Protein AF-A0A8X6FBR7-F1 (afdb_monomer_lite)

Sequence (95 aa):
MYLPRLLREHHIGSFIDDTPLEDQLDLQTLAMVEVANNVCETHLEKKHRFGIHHRFHSFKAGDLVLYDRPKQGDHKLSPIFKGPFVIVRPVGAVC

pLDDT: mean 72.24, std 14.8, range [36.72, 91.81]

Structure (mmCIF, N/CA/C/O backbone):
data_AF-A0A8X6FBR7-F1
#
_entry.id   AF-A0A8X6FBR7-F1
#
loop_
_atom_site.group_PDB
_atom_site.id
_atom_site.type_symbol
_atom_site.label_atom_id
_atom_site.label_alt_id
_atom_site.label_comp_id
_atom_site.label_asym_id
_atom_site.label_entity_id
_atom_site.label_seq_id
_atom_site.pdbx_PDB_ins_code
_atom_site.Cartn_x
_atom_site.Cartn_y
_atom_site.Cartn_z
_atom_site.occupancy
_atom_site.B_iso_or_equiv
_atom_site.auth_seq_id
_atom_site.auth_comp_id
_atom_site.auth_asym_id
_atom_site.auth_atom_id
_atom_site.pdbx_PDB_model_num
ATOM 1 N N . MET A 1 1 ? -11.101 -3.078 -66.314 1.00 41.06 1 MET A N 1
ATOM 2 C CA . MET A 1 1 ? -9.867 -3.389 -65.562 1.00 41.06 1 MET A CA 1
ATOM 3 C C . MET A 1 1 ? -8.831 -2.332 -65.900 1.00 41.06 1 MET A C 1
ATOM 5 O O . MET A 1 1 ? -8.445 -2.240 -67.054 1.00 41.06 1 MET A O 1
ATOM 9 N N . TYR A 1 2 ? -8.447 -1.509 -64.927 1.00 36.72 2 TYR A N 1
ATOM 10 C CA . TYR A 1 2 ? -7.392 -0.502 -65.053 1.00 36.72 2 TYR A CA 1
ATOM 11 C C . TYR A 1 2 ? -6.531 -0.607 -63.790 1.00 36.72 2 TYR A C 1
ATOM 13 O O . TYR A 1 2 ? -7.049 -0.465 -62.685 1.00 36.72 2 TYR A O 1
ATOM 21 N N . LEU A 1 3 ? -5.249 -0.933 -63.950 1.00 49.03 3 LEU A N 1
ATOM 22 C CA . LEU A 1 3 ? -4.257 -0.947 -62.871 1.00 49.03 3 LEU A CA 1
ATOM 23 C C . LEU A 1 3 ? -3.667 0.465 -62.732 1.00 49.03 3 LEU A C 1
ATOM 25 O O . LEU A 1 3 ? -3.220 1.012 -63.744 1.00 49.03 3 LEU A O 1
ATOM 29 N N . PRO A 1 4 ? -3.605 1.064 -61.531 1.00 50.25 4 PRO A N 1
ATOM 30 C CA . PRO A 1 4 ? -2.870 2.302 -61.356 1.00 50.25 4 PRO A CA 1
ATOM 31 C C . PRO A 1 4 ? -1.372 1.988 -61.272 1.00 50.25 4 PRO A C 1
ATOM 33 O O . PRO A 1 4 ? -0.907 1.291 -60.372 1.00 50.25 4 PRO A O 1
ATOM 36 N N . ARG A 1 5 ? -0.605 2.523 -62.226 1.00 52.03 5 ARG A N 1
ATOM 37 C CA . ARG A 1 5 ? 0.855 2.614 -62.140 1.00 52.03 5 ARG A CA 1
ATOM 38 C C . ARG A 1 5 ? 1.202 3.676 -61.097 1.00 52.03 5 ARG A C 1
ATOM 40 O O . ARG A 1 5 ? 1.160 4.863 -61.399 1.00 52.03 5 ARG A O 1
ATOM 47 N N . LEU A 1 6 ? 1.546 3.260 -59.883 1.00 48.12 6 LEU A N 1
ATOM 48 C CA . LEU A 1 6 ? 2.250 4.128 -58.940 1.00 48.12 6 LEU A CA 1
ATOM 49 C C . LEU A 1 6 ? 3.750 3.970 -59.176 1.00 48.12 6 LEU A C 1
ATOM 51 O O . LEU A 1 6 ? 4.429 3.199 -58.507 1.00 48.12 6 LEU A O 1
ATOM 55 N N . LEU A 1 7 ? 4.249 4.711 -60.161 1.00 45.12 7 LEU A N 1
ATOM 56 C CA . LEU A 1 7 ? 5.671 4.980 -60.305 1.00 45.12 7 LEU A CA 1
ATOM 57 C C . LEU A 1 7 ? 6.012 6.067 -59.274 1.00 45.12 7 LEU A C 1
ATOM 59 O O . LEU A 1 7 ? 5.889 7.256 -59.552 1.00 45.12 7 LEU A O 1
ATOM 63 N N . ARG A 1 8 ? 6.329 5.670 -58.037 1.00 47.91 8 ARG A N 1
ATOM 64 C CA . ARG A 1 8 ? 7.048 6.556 -57.115 1.00 47.91 8 ARG A CA 1
ATOM 65 C C . ARG A 1 8 ? 8.526 6.257 -57.275 1.00 47.91 8 ARG A C 1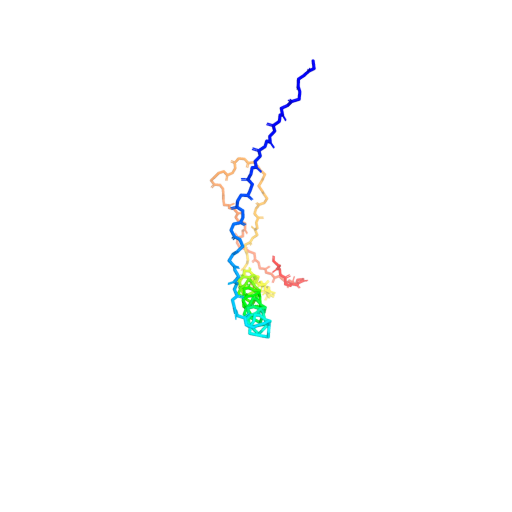
ATOM 67 O O . ARG A 1 8 ? 9.033 5.289 -56.718 1.00 47.91 8 ARG A O 1
ATOM 74 N N . GLU A 1 9 ? 9.190 7.092 -58.060 1.00 47.78 9 GLU A N 1
ATOM 75 C CA . GLU A 1 9 ? 10.634 7.259 -57.990 1.00 47.78 9 GLU A CA 1
ATOM 76 C C . GLU A 1 9 ? 10.980 7.713 -56.571 1.00 47.78 9 GLU A C 1
ATOM 78 O O . GLU A 1 9 ? 10.824 8.874 -56.196 1.00 47.78 9 GLU A O 1
ATOM 83 N N . HIS A 1 10 ? 11.409 6.769 -55.743 1.00 48.53 10 HIS A N 1
ATOM 84 C CA . HIS A 1 10 ? 12.140 7.096 -54.537 1.00 48.53 10 HIS A CA 1
ATOM 85 C C . HIS A 1 10 ? 13.556 7.484 -54.967 1.00 48.53 10 HIS A C 1
ATOM 87 O O . HIS A 1 10 ? 14.443 6.639 -55.039 1.00 48.53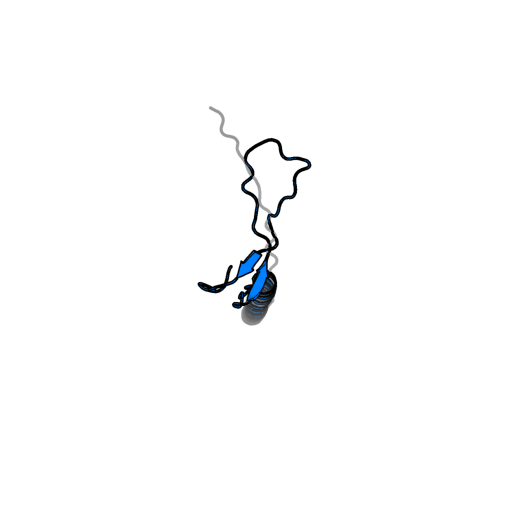 10 HIS A O 1
ATOM 93 N N . HIS A 1 11 ? 13.774 8.771 -55.247 1.00 48.88 11 HIS A N 1
ATOM 94 C CA . HIS A 1 11 ? 15.110 9.359 -55.169 1.00 48.88 11 HIS A CA 1
ATOM 95 C C . HIS A 1 11 ? 15.539 9.362 -53.695 1.00 48.88 11 HIS A C 1
ATOM 97 O O . HIS A 1 11 ? 15.480 10.372 -52.997 1.00 48.88 11 HIS A O 1
ATOM 103 N N . ILE A 1 12 ? 15.924 8.188 -53.199 1.00 51.59 12 ILE A N 1
ATOM 104 C CA . ILE A 1 12 ? 16.688 8.050 -51.967 1.00 51.59 12 ILE A CA 1
ATOM 105 C C . ILE A 1 12 ? 18.106 8.444 -52.359 1.00 51.59 12 ILE A C 1
ATOM 107 O O . ILE A 1 12 ? 18.868 7.642 -52.894 1.00 51.59 12 ILE A O 1
ATOM 111 N N . GLY A 1 13 ? 18.427 9.723 -52.174 1.00 43.91 13 GLY A N 1
ATOM 112 C CA . GLY A 1 13 ? 19.814 10.152 -52.118 1.00 43.91 13 GLY A CA 1
ATOM 113 C C . GLY A 1 13 ? 20.482 9.371 -50.994 1.00 43.91 13 GLY A C 1
ATOM 114 O O . GLY A 1 13 ? 20.253 9.651 -49.823 1.00 43.91 13 GLY A O 1
ATOM 115 N N . SER A 1 14 ? 21.244 8.344 -51.357 1.00 54.78 14 SER A N 1
ATOM 116 C CA . SER A 1 14 ? 22.174 7.675 -50.458 1.00 54.78 14 SER A CA 1
ATOM 117 C C . SER A 1 14 ? 23.271 8.682 -50.139 1.00 54.78 14 SER A C 1
ATOM 119 O O . SER A 1 14 ? 24.183 8.868 -50.944 1.00 54.78 14 SER A O 1
ATOM 121 N N . PHE A 1 15 ? 23.169 9.369 -49.003 1.00 57.56 15 PHE A N 1
ATOM 122 C CA . PHE A 1 15 ? 24.333 10.038 -48.438 1.00 57.56 15 PHE A CA 1
ATOM 123 C C . PHE A 1 15 ? 25.300 8.924 -48.039 1.00 57.56 15 PHE A C 1
ATOM 125 O O . PHE A 1 15 ? 24.954 8.079 -47.214 1.00 57.56 15 PHE A O 1
ATOM 132 N N . ILE A 1 16 ? 26.451 8.852 -48.707 1.00 57.97 16 ILE A N 1
ATOM 133 C CA . ILE A 1 16 ? 27.549 8.024 -48.219 1.00 57.97 16 ILE A CA 1
ATOM 134 C C . ILE A 1 16 ? 28.021 8.741 -46.962 1.00 57.97 16 ILE A C 1
ATOM 136 O O . ILE A 1 16 ? 28.581 9.831 -47.031 1.00 57.97 16 ILE A O 1
ATOM 140 N N . ASP A 1 17 ? 27.659 8.178 -45.819 1.00 62.88 17 ASP A N 1
ATOM 141 C CA . ASP A 1 17 ? 28.243 8.559 -44.551 1.00 62.88 17 ASP A CA 1
ATOM 142 C C . ASP A 1 17 ? 29.654 7.957 -44.537 1.00 62.88 17 ASP A C 1
ATOM 144 O O . ASP A 1 17 ? 29.806 6.739 -44.479 1.00 62.88 17 ASP A O 1
ATOM 148 N N . ASP A 1 18 ? 30.680 8.801 -44.681 1.00 64.44 18 ASP A N 1
ATOM 149 C CA . ASP A 1 18 ? 32.101 8.403 -44.639 1.00 64.44 18 ASP A CA 1
ATOM 150 C C . ASP A 1 18 ? 32.562 8.056 -43.205 1.00 64.44 18 ASP A C 1
ATOM 152 O O . ASP A 1 18 ? 33.755 7.883 -42.939 1.00 64.44 18 ASP A O 1
ATOM 156 N N . THR A 1 19 ? 31.621 7.968 -42.262 1.00 68.00 19 THR A N 1
ATOM 157 C CA . THR A 1 19 ? 31.870 7.559 -40.884 1.00 68.00 19 THR A CA 1
ATOM 158 C C . THR A 1 19 ? 32.266 6.078 -40.865 1.00 68.00 19 THR A C 1
ATOM 160 O O . THR A 1 19 ? 31.537 5.236 -41.399 1.00 68.00 19 THR A O 1
ATOM 163 N N . PRO A 1 20 ? 33.431 5.715 -40.298 1.00 78.62 20 PRO A N 1
ATOM 164 C CA . PRO A 1 20 ? 33.866 4.328 -40.277 1.00 78.62 20 PRO A CA 1
ATOM 165 C C . PRO A 1 20 ? 32.866 3.487 -39.476 1.00 78.62 20 PRO A C 1
ATOM 167 O O . PRO A 1 20 ? 32.347 3.918 -38.448 1.00 78.62 20 PRO A O 1
ATOM 170 N N . LEU A 1 21 ? 32.607 2.267 -39.951 1.00 76.12 21 LEU A N 1
ATOM 171 C CA . LEU A 1 21 ? 31.613 1.347 -39.383 1.00 76.12 21 LEU A CA 1
ATOM 172 C C . LEU A 1 21 ? 31.758 1.166 -37.860 1.00 76.12 21 LEU A C 1
ATOM 174 O O . LEU A 1 21 ? 30.760 1.038 -37.157 1.00 76.12 21 LEU A O 1
ATOM 178 N N . GLU A 1 22 ? 32.992 1.194 -37.358 1.00 78.81 22 GLU A N 1
ATOM 179 C CA . GLU A 1 22 ? 33.310 1.094 -35.930 1.00 78.81 22 GLU A CA 1
ATOM 180 C C . GLU A 1 22 ? 32.754 2.273 -35.116 1.00 78.81 22 GLU A C 1
ATOM 182 O O . GLU A 1 22 ? 32.163 2.059 -34.060 1.00 78.81 22 GLU A O 1
ATOM 187 N N . ASP A 1 23 ? 32.848 3.501 -35.632 1.00 81.31 23 ASP A N 1
ATOM 188 C CA . ASP A 1 23 ? 32.322 4.697 -34.960 1.00 81.31 23 ASP A CA 1
ATOM 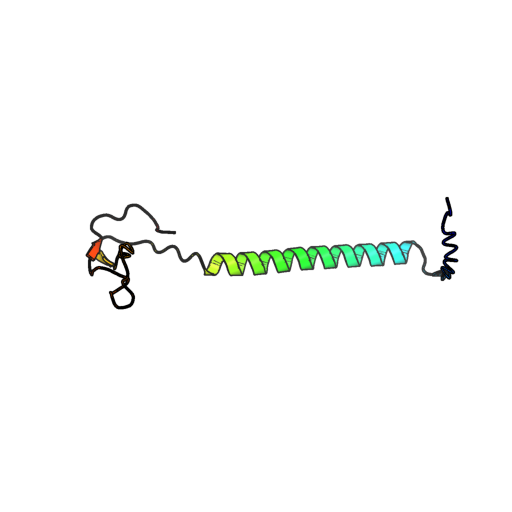189 C C . ASP A 1 23 ? 30.785 4.684 -34.952 1.00 81.31 23 ASP A C 1
ATOM 191 O O . ASP A 1 23 ? 30.148 5.119 -33.993 1.00 81.31 23 ASP A O 1
ATOM 195 N N . GLN A 1 24 ? 30.166 4.123 -35.997 1.00 79.75 24 GLN A N 1
ATOM 196 C CA . GLN A 1 24 ? 28.716 3.945 -36.061 1.00 79.75 24 GLN A CA 1
ATOM 197 C C . GLN A 1 24 ? 28.222 2.887 -35.061 1.00 79.75 24 GLN A C 1
ATOM 199 O O . GLN A 1 24 ? 27.184 3.074 -34.419 1.00 79.75 24 GLN A O 1
ATOM 204 N N . LEU A 1 25 ? 28.968 1.789 -34.906 1.00 84.31 25 LEU A N 1
ATOM 205 C CA . LEU A 1 25 ? 28.689 0.745 -33.918 1.00 84.31 25 LEU A CA 1
ATOM 206 C C . LEU A 1 25 ? 28.896 1.249 -32.485 1.00 84.31 25 LEU A C 1
ATOM 208 O O . LEU A 1 25 ? 28.097 0.916 -31.605 1.00 84.31 25 LEU A O 1
ATOM 212 N N . ASP A 1 26 ? 29.913 2.076 -32.246 1.00 87.88 26 ASP A N 1
ATOM 213 C CA . ASP A 1 26 ? 30.155 2.696 -30.941 1.00 87.88 26 ASP A CA 1
ATOM 214 C C . ASP A 1 26 ? 29.021 3.661 -30.572 1.00 87.88 26 ASP A C 1
ATOM 216 O O . ASP A 1 26 ? 28.421 3.548 -29.500 1.00 87.88 26 ASP A O 1
ATOM 220 N N . LEU A 1 27 ? 28.604 4.517 -31.511 1.00 85.44 27 LEU A N 1
ATOM 221 C CA . LEU A 1 27 ? 27.467 5.419 -31.322 1.00 85.44 27 LEU A CA 1
ATOM 222 C C . LEU A 1 27 ? 26.167 4.651 -31.034 1.00 85.44 27 LEU A C 1
ATOM 224 O O . LEU A 1 27 ? 25.377 5.043 -30.171 1.00 85.44 27 LEU A O 1
ATOM 228 N N . GLN A 1 28 ? 25.949 3.528 -31.723 1.00 83.94 28 GLN A N 1
ATOM 229 C CA . GLN A 1 28 ? 24.792 2.668 -31.492 1.00 83.94 28 GLN A CA 1
ATOM 230 C C . GLN A 1 28 ? 24.855 1.988 -30.118 1.00 83.94 28 GLN A C 1
ATOM 232 O O . GLN A 1 28 ? 23.836 1.890 -29.431 1.00 83.94 28 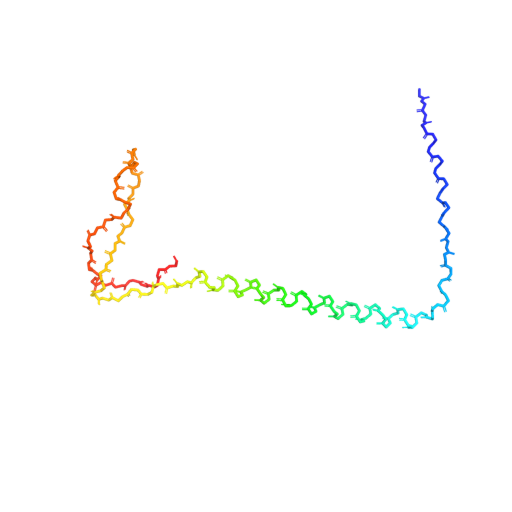GLN A O 1
ATOM 237 N N . THR A 1 29 ? 26.044 1.569 -29.688 1.00 90.38 29 THR A N 1
ATOM 238 C CA . THR A 1 29 ? 26.274 0.969 -28.368 1.00 90.38 29 THR A CA 1
ATOM 239 C C . THR A 1 29 ? 25.997 1.979 -27.257 1.00 90.38 29 THR A C 1
ATOM 241 O O . THR A 1 29 ? 25.268 1.669 -26.312 1.00 90.38 29 THR A O 1
ATOM 244 N N . LEU A 1 30 ? 26.484 3.213 -27.399 1.00 89.81 30 LEU A N 1
ATOM 245 C CA . LEU A 1 30 ? 26.213 4.312 -26.470 1.00 89.81 30 LEU A CA 1
ATOM 246 C C . LEU A 1 30 ? 24.716 4.633 -26.394 1.00 89.81 30 LEU A C 1
ATOM 248 O O . LEU A 1 30 ? 24.158 4.715 -25.297 1.00 89.81 30 LEU A O 1
ATOM 252 N N . ALA A 1 31 ? 24.040 4.720 -27.542 1.00 86.69 31 ALA A N 1
ATOM 253 C CA . ALA A 1 31 ? 22.599 4.954 -27.598 1.00 86.69 31 ALA A CA 1
ATOM 254 C C . ALA A 1 31 ? 21.799 3.822 -26.927 1.00 86.69 31 ALA A C 1
ATOM 256 O O . ALA A 1 31 ? 20.826 4.082 -26.219 1.00 86.69 31 ALA A O 1
ATOM 257 N N . MET A 1 32 ? 22.208 2.560 -27.092 1.00 88.38 32 MET A N 1
ATOM 258 C CA . MET A 1 32 ? 21.561 1.423 -26.427 1.00 88.38 32 MET A CA 1
ATOM 259 C C . MET A 1 32 ? 21.720 1.467 -24.904 1.00 88.38 32 MET A C 1
ATOM 261 O O . MET A 1 32 ? 20.763 1.166 -24.187 1.00 88.38 32 MET A O 1
ATOM 265 N N . VAL A 1 33 ? 22.892 1.867 -24.403 1.00 90.75 33 VAL A N 1
ATOM 266 C CA . VAL A 1 33 ? 23.140 2.045 -22.964 1.00 90.75 33 VAL A CA 1
ATOM 267 C C . VAL A 1 33 ? 22.275 3.172 -22.400 1.00 90.75 33 VAL A C 1
ATOM 269 O O . VAL A 1 33 ? 21.646 3.005 -21.355 1.00 90.75 33 VAL A O 1
ATOM 272 N N . GLU A 1 34 ? 22.179 4.298 -23.105 1.00 88.00 34 GLU A N 1
ATOM 273 C CA . GLU A 1 34 ? 21.339 5.424 -22.695 1.00 88.00 34 GLU A CA 1
ATOM 274 C C . GLU A 1 34 ? 19.851 5.047 -22.664 1.00 88.00 34 GLU A C 1
ATOM 276 O O . GLU A 1 34 ? 19.154 5.320 -21.684 1.00 88.00 34 GLU A O 1
ATOM 281 N N . VAL A 1 35 ? 19.361 4.344 -23.688 1.00 88.31 35 VAL A N 1
ATOM 282 C CA . VAL A 1 35 ? 17.982 3.839 -23.726 1.00 88.31 35 VAL A CA 1
ATOM 283 C C . VAL A 1 35 ? 17.720 2.870 -22.573 1.00 88.31 35 VAL A C 1
ATOM 285 O O . VAL A 1 35 ? 16.685 2.981 -21.915 1.00 88.31 35 VAL A O 1
ATOM 288 N N . ALA A 1 36 ? 18.646 1.952 -22.283 1.00 84.69 36 ALA A N 1
ATOM 289 C CA . ALA A 1 36 ? 18.509 1.021 -21.166 1.00 84.69 36 ALA A CA 1
ATOM 290 C C . ALA A 1 36 ? 18.426 1.755 -19.817 1.00 84.69 36 ALA A C 1
ATOM 292 O O . ALA A 1 36 ? 17.552 1.449 -19.003 1.00 84.69 36 ALA A O 1
ATOM 293 N N . ASN A 1 37 ? 19.268 2.769 -19.608 1.00 85.25 37 ASN A N 1
ATOM 294 C CA . ASN A 1 37 ? 19.240 3.596 -18.403 1.00 85.25 37 ASN A CA 1
ATOM 295 C C . ASN A 1 37 ? 17.920 4.369 -18.282 1.00 85.25 37 ASN A C 1
ATOM 297 O O . ASN A 1 37 ? 17.280 4.326 -17.235 1.00 85.25 37 ASN A O 1
ATOM 301 N N . ASN A 1 38 ? 17.442 4.980 -19.366 1.00 81.00 38 ASN A N 1
ATOM 302 C CA . ASN A 1 38 ? 16.162 5.691 -19.386 1.00 81.00 38 ASN A CA 1
ATOM 303 C C . ASN A 1 38 ? 14.969 4.762 -19.089 1.00 81.00 38 ASN A C 1
ATOM 305 O O . ASN A 1 38 ? 14.035 5.137 -18.374 1.00 81.00 38 ASN A O 1
ATOM 309 N N . VAL A 1 39 ? 14.988 3.523 -19.588 1.00 80.75 39 VAL A N 1
ATOM 310 C CA . VAL A 1 39 ? 13.969 2.507 -19.271 1.00 80.75 39 VAL A CA 1
ATOM 311 C C . VAL A 1 39 ? 14.026 2.105 -17.792 1.00 80.75 39 VAL A C 1
ATOM 313 O O . VAL A 1 39 ? 12.978 1.979 -17.153 1.00 80.75 39 VAL A O 1
ATOM 316 N N . CYS A 1 40 ? 15.221 1.946 -17.221 1.00 76.94 40 CYS A N 1
ATOM 317 C CA . CYS A 1 40 ? 15.401 1.652 -15.799 1.00 76.94 40 CYS A CA 1
ATOM 318 C C . CYS A 1 40 ? 14.895 2.793 -14.904 1.00 76.94 40 CYS A C 1
ATOM 320 O O . CYS A 1 40 ? 14.084 2.548 -14.009 1.00 76.94 40 CYS A O 1
ATOM 322 N N . GLU A 1 41 ? 15.293 4.034 -15.179 1.00 73.88 41 GLU A N 1
ATOM 323 C CA . GLU A 1 41 ? 14.879 5.211 -14.407 1.00 73.88 41 GLU A CA 1
ATOM 324 C C . GLU A 1 41 ? 13.361 5.430 -14.477 1.00 73.88 41 GLU A C 1
ATOM 326 O O . GLU A 1 41 ? 12.694 5.579 -13.451 1.00 73.88 41 GLU A O 1
ATOM 331 N N . THR A 1 42 ? 12.764 5.327 -15.670 1.00 70.88 42 THR A N 1
ATOM 332 C CA . THR A 1 42 ? 11.301 5.432 -15.823 1.00 70.88 42 THR A CA 1
ATOM 333 C C . THR A 1 42 ? 10.548 4.297 -15.127 1.00 70.88 42 THR A C 1
ATOM 335 O O . THR A 1 42 ? 9.429 4.497 -14.644 1.00 70.88 42 THR A O 1
ATOM 338 N N . HIS A 1 43 ? 11.127 3.097 -15.041 1.00 70.38 43 HIS A N 1
ATOM 339 C CA . HIS A 1 43 ? 10.551 1.995 -14.274 1.00 70.38 43 HIS A CA 1
ATOM 340 C C . HIS A 1 43 ? 10.608 2.256 -12.762 1.00 70.38 43 HIS A C 1
ATOM 342 O O . HIS A 1 43 ? 9.618 2.009 -12.064 1.00 70.38 43 HIS A O 1
ATOM 348 N N . LEU A 1 44 ? 11.728 2.777 -12.254 1.00 67.25 44 LEU A N 1
ATOM 349 C CA . LEU A 1 44 ? 11.895 3.138 -10.845 1.00 67.25 44 LEU A CA 1
ATOM 350 C C . LEU A 1 44 ? 10.953 4.275 -10.436 1.00 67.25 44 LEU A C 1
ATOM 352 O O . LEU A 1 44 ? 10.268 4.159 -9.418 1.00 67.25 44 LEU A O 1
ATOM 356 N N . GLU A 1 45 ? 10.822 5.317 -11.258 1.00 63.12 45 GLU A N 1
ATOM 357 C CA . GLU A 1 45 ? 9.893 6.425 -11.011 1.00 63.12 45 GLU A CA 1
ATOM 358 C C . GLU A 1 45 ? 8.435 5.939 -10.972 1.00 63.12 45 GLU A C 1
ATOM 360 O O . GLU A 1 45 ? 7.665 6.297 -10.075 1.00 63.12 45 GLU A O 1
ATOM 365 N N . LYS A 1 46 ? 8.047 5.059 -11.905 1.00 62.97 46 LYS A N 1
ATOM 366 C CA . LYS A 1 46 ? 6.712 4.446 -11.914 1.00 62.97 46 LYS A CA 1
ATOM 367 C C . LYS A 1 46 ? 6.477 3.605 -10.664 1.00 62.97 46 LYS A C 1
ATOM 369 O O . LYS A 1 46 ? 5.445 3.776 -10.021 1.00 62.97 46 LYS A O 1
ATOM 374 N N . LYS A 1 47 ? 7.420 2.739 -10.273 1.00 61.50 47 LYS A N 1
ATOM 375 C CA . LYS A 1 47 ? 7.321 1.952 -9.029 1.00 61.50 47 LYS A CA 1
ATOM 376 C C . LYS A 1 47 ? 7.177 2.836 -7.796 1.00 61.50 47 LYS A C 1
ATOM 378 O O . LYS A 1 47 ? 6.346 2.537 -6.943 1.00 61.50 47 LYS A O 1
ATOM 383 N N . HIS A 1 48 ? 7.928 3.932 -7.727 1.00 61.62 48 HIS A N 1
ATOM 384 C CA .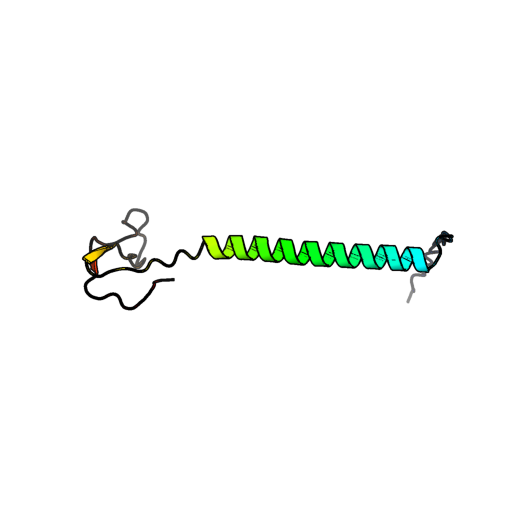 HIS A 1 48 ? 7.798 4.911 -6.656 1.00 61.62 48 HIS A CA 1
ATOM 385 C C . HIS A 1 48 ? 6.384 5.509 -6.625 1.00 61.62 48 HIS A C 1
ATOM 387 O O . HIS A 1 48 ? 5.740 5.481 -5.581 1.00 61.62 48 HIS A O 1
ATOM 393 N N . ARG A 1 49 ? 5.828 5.928 -7.772 1.00 58.91 49 ARG A N 1
ATOM 394 C CA . ARG A 1 49 ? 4.434 6.408 -7.854 1.00 58.91 49 ARG A CA 1
ATOM 395 C C . ARG A 1 49 ? 3.411 5.359 -7.399 1.00 58.91 49 ARG A C 1
ATOM 397 O O . ARG A 1 49 ? 2.466 5.712 -6.702 1.00 58.91 49 ARG A O 1
ATOM 404 N N . PHE A 1 50 ? 3.604 4.079 -7.722 1.00 58.25 50 PHE A N 1
ATOM 405 C CA . PHE A 1 50 ? 2.704 3.007 -7.269 1.00 58.25 50 PHE A CA 1
ATOM 406 C C . PHE A 1 50 ? 2.845 2.679 -5.772 1.00 58.25 50 PHE A C 1
ATOM 408 O O . PHE A 1 50 ? 1.854 2.342 -5.127 1.00 58.25 50 PHE A O 1
ATOM 415 N N . GLY A 1 51 ? 4.040 2.819 -5.192 1.00 56.88 51 GLY A N 1
ATOM 416 C CA . GLY A 1 51 ? 4.283 2.561 -3.769 1.00 56.88 51 GLY A CA 1
ATOM 417 C C . GLY A 1 51 ? 3.654 3.591 -2.825 1.00 56.88 51 GLY A C 1
ATOM 418 O O . GLY A 1 51 ? 3.314 3.255 -1.695 1.00 56.88 51 GLY A O 1
ATOM 419 N N . ILE A 1 52 ? 3.451 4.834 -3.276 1.00 55.75 52 ILE A N 1
ATOM 420 C CA . ILE A 1 52 ? 2.932 5.922 -2.423 1.00 55.75 52 ILE A CA 1
ATOM 421 C C . ILE A 1 52 ? 1.417 5.792 -2.184 1.00 55.75 52 ILE A C 1
ATOM 423 O O . ILE A 1 52 ? 0.919 6.227 -1.143 1.00 55.75 52 ILE A O 1
ATOM 427 N N . HIS A 1 53 ? 0.681 5.178 -3.117 1.00 56.12 53 HIS A N 1
ATOM 428 C CA . HIS A 1 53 ? -0.777 5.033 -3.031 1.00 56.12 53 HIS A CA 1
ATOM 429 C C . HIS A 1 53 ? -1.239 3.790 -2.258 1.00 56.12 53 HIS A C 1
ATOM 431 O O . HIS A 1 53 ? -2.391 3.739 -1.841 1.00 56.12 53 HIS A O 1
ATOM 437 N N . HIS A 1 54 ? -0.346 2.836 -1.989 1.00 54.78 54 HIS A N 1
ATOM 438 C CA . HIS A 1 54 ? -0.612 1.693 -1.113 1.00 54.78 54 HIS A CA 1
ATOM 439 C C . HIS A 1 54 ? -0.166 1.985 0.322 1.00 54.78 54 HIS A C 1
ATOM 441 O O . HIS A 1 54 ? 0.697 1.309 0.885 1.00 54.78 54 HIS A O 1
ATOM 447 N N . ARG A 1 55 ? -0.757 3.005 0.954 1.00 58.72 55 ARG A N 1
ATOM 448 C CA . ARG A 1 55 ? -0.686 3.080 2.416 1.00 58.72 55 ARG A CA 1
ATOM 449 C C . ARG A 1 55 ? -1.610 2.012 2.982 1.00 58.72 55 ARG A C 1
ATOM 451 O O . ARG A 1 55 ? -2.789 2.258 3.192 1.00 58.72 55 ARG A O 1
ATOM 458 N N . PHE A 1 56 ? -1.050 0.831 3.230 1.00 62.69 56 PHE A N 1
ATOM 459 C CA . PHE A 1 56 ? -1.721 -0.206 4.001 1.00 62.69 56 PHE A CA 1
ATOM 460 C C . PHE A 1 56 ? -2.048 0.355 5.381 1.00 62.69 56 PHE A C 1
ATOM 462 O O . PHE A 1 56 ? -1.159 0.589 6.205 1.00 62.69 56 PHE A O 1
ATOM 469 N N . HIS A 1 57 ? -3.327 0.593 5.632 1.00 65.88 57 HIS A N 1
ATOM 470 C CA . HIS A 1 57 ? -3.788 0.940 6.960 1.00 65.88 57 HIS A CA 1
ATOM 471 C C . HIS A 1 57 ? -3.923 -0.366 7.748 1.00 65.88 57 HIS A C 1
ATOM 473 O O . HIS A 1 57 ? -4.797 -1.195 7.489 1.00 65.88 57 HIS A O 1
ATOM 479 N N . SER A 1 58 ? -3.002 -0.587 8.688 1.00 74.94 58 SER A N 1
ATOM 480 C CA . SER A 1 58 ? -3.121 -1.658 9.672 1.00 74.94 58 SER A CA 1
ATOM 481 C C . SER A 1 58 ? -3.884 -1.129 10.879 1.00 74.94 58 SER A C 1
ATOM 483 O O . SER A 1 58 ? -3.411 -0.265 11.616 1.00 74.94 58 SER A O 1
ATOM 485 N N . PHE A 1 59 ? -5.096 -1.637 11.061 1.00 82.38 59 PHE A N 1
ATOM 486 C CA . PHE A 1 59 ? -5.903 -1.293 12.218 1.00 82.38 59 PHE A CA 1
ATOM 487 C C . PHE A 1 59 ? -5.468 -2.076 13.457 1.00 82.38 59 PHE A C 1
ATOM 489 O O . PHE A 1 59 ? -5.103 -3.253 13.374 1.00 82.38 59 PHE A O 1
ATOM 496 N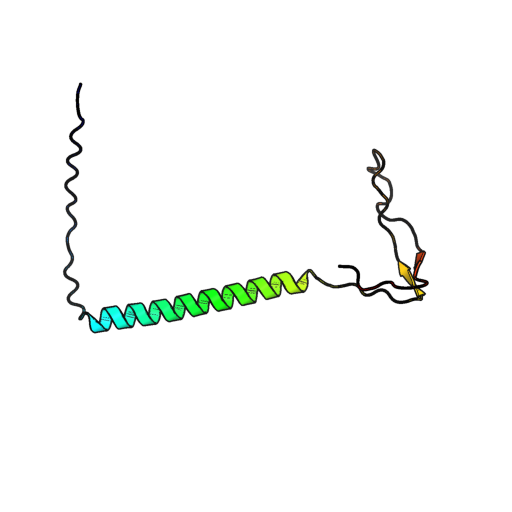 N . LYS A 1 60 ? -5.561 -1.443 14.623 1.00 85.88 60 LYS A N 1
ATOM 497 C CA . LYS A 1 60 ? -5.309 -2.042 15.934 1.00 85.88 60 LYS A CA 1
ATOM 498 C C . LYS A 1 60 ? -6.609 -2.201 16.714 1.00 85.88 60 LYS A C 1
ATOM 500 O O . LYS A 1 60 ? -7.605 -1.523 16.468 1.00 85.88 60 LYS A O 1
ATOM 505 N N . ALA A 1 61 ? -6.601 -3.121 17.676 1.00 89.62 61 ALA A N 1
ATOM 506 C CA . ALA A 1 61 ? -7.700 -3.214 18.627 1.00 89.62 61 ALA A CA 1
ATOM 507 C C . ALA A 1 61 ? -7.780 -1.916 19.452 1.00 89.62 61 ALA A C 1
ATOM 509 O O . ALA A 1 61 ? -6.762 -1.441 19.951 1.00 89.62 61 ALA A O 1
ATOM 510 N N . GLY A 1 62 ? -8.978 -1.356 19.589 1.00 89.50 62 GLY A N 1
ATOM 511 C CA . GLY A 1 62 ? -9.230 -0.064 20.227 1.00 89.50 62 GLY A CA 1
ATOM 512 C C . GLY A 1 62 ? -9.322 1.116 19.257 1.00 89.50 62 GLY A C 1
ATOM 513 O O . GLY A 1 62 ? -9.802 2.172 19.664 1.00 89.50 62 GLY A O 1
ATOM 514 N N . ASP A 1 63 ? -8.938 0.951 17.988 1.00 88.50 63 ASP A N 1
ATOM 515 C CA . ASP A 1 63 ? -9.023 2.035 17.006 1.00 88.50 63 ASP A CA 1
ATOM 516 C C . ASP A 1 63 ? -10.481 2.398 16.698 1.00 88.50 63 ASP A C 1
ATOM 518 O O . ASP A 1 63 ? -11.334 1.523 16.513 1.00 88.50 63 ASP A O 1
ATOM 522 N N . LEU A 1 64 ? -10.746 3.704 16.609 1.00 90.44 64 LEU A N 1
ATOM 523 C CA . LEU A 1 64 ? -12.017 4.261 16.153 1.00 90.44 64 LEU A CA 1
ATOM 524 C C . LEU A 1 64 ? -12.022 4.359 14.628 1.00 90.44 64 LEU A C 1
ATOM 526 O O . LEU A 1 64 ? -11.175 5.029 14.039 1.00 90.44 64 LEU A O 1
ATOM 530 N N . VAL A 1 65 ? -13.000 3.719 13.995 1.00 87.00 65 VAL A N 1
ATOM 531 C CA . VAL A 1 65 ? -13.120 3.651 12.537 1.00 87.00 65 VAL A CA 1
ATOM 532 C C . VAL A 1 65 ? -14.526 3.964 12.050 1.00 87.00 65 VAL A C 1
ATOM 534 O O . VAL A 1 65 ? -15.522 3.814 12.764 1.00 87.00 65 VAL A O 1
ATOM 537 N N . LEU A 1 66 ? -14.590 4.394 10.795 1.00 89.62 66 LEU A N 1
ATOM 538 C CA . LEU A 1 66 ? -15.818 4.592 10.044 1.00 89.62 66 LEU A CA 1
ATOM 539 C C . LEU A 1 66 ? -15.885 3.542 8.928 1.00 89.62 66 LEU A C 1
ATOM 541 O O . LEU A 1 66 ? -14.878 3.275 8.279 1.00 89.62 66 LEU A O 1
ATOM 545 N N . TYR A 1 67 ? -17.061 2.958 8.704 1.00 85.06 67 TYR A N 1
ATOM 546 C CA . TYR A 1 67 ? -17.291 1.997 7.621 1.00 85.06 67 TYR A CA 1
ATOM 547 C C . TYR A 1 67 ? -18.018 2.645 6.455 1.00 85.06 67 TYR A C 1
ATOM 549 O O . TYR A 1 67 ? -18.900 3.478 6.661 1.00 85.06 67 TYR A O 1
ATOM 557 N N . ASP A 1 68 ? -17.732 2.190 5.241 1.00 84.75 68 ASP A N 1
ATOM 558 C CA . ASP A 1 68 ? -18.509 2.580 4.072 1.00 84.75 68 ASP A CA 1
ATOM 559 C C . ASP A 1 68 ? -19.967 2.140 4.207 1.00 84.75 68 ASP A C 1
ATOM 561 O O . ASP A 1 68 ? -20.296 0.980 4.478 1.00 84.75 68 ASP A O 1
ATOM 565 N N . ARG A 1 69 ? -20.879 3.089 4.000 1.00 80.94 69 ARG A N 1
ATOM 566 C CA . ARG A 1 69 ? -22.300 2.796 3.888 1.00 80.94 69 ARG A CA 1
ATOM 567 C C . ARG A 1 69 ? -22.552 2.190 2.504 1.00 80.94 69 ARG A C 1
ATOM 569 O O . ARG A 1 69 ? -22.276 2.857 1.506 1.00 80.94 69 ARG A O 1
ATOM 576 N N . PRO A 1 70 ? -23.141 0.984 2.401 1.00 78.81 70 PRO A N 1
ATOM 577 C CA . PRO A 1 70 ? -23.562 0.465 1.107 1.00 78.81 70 PRO A CA 1
ATOM 578 C C . PRO A 1 70 ? -24.549 1.444 0.460 1.00 78.81 70 PRO A C 1
ATOM 580 O O . PRO A 1 70 ? -25.513 1.883 1.097 1.00 78.81 70 PRO A O 1
ATOM 583 N N . LYS A 1 71 ? -24.284 1.812 -0.798 1.00 72.56 71 LYS A N 1
ATOM 584 C CA . LYS A 1 71 ? -25.101 2.747 -1.584 1.00 72.56 71 LYS A CA 1
ATOM 585 C C . LYS A 1 71 ? -26.395 2.059 -2.028 1.00 72.56 71 LYS A C 1
ATOM 587 O O . LYS A 1 71 ? -26.519 1.630 -3.168 1.00 72.56 71 LYS A O 1
ATOM 592 N N . GLN A 1 72 ? -27.348 1.909 -1.115 1.00 65.62 72 GLN A N 1
ATOM 593 C CA . GLN A 1 72 ? -28.687 1.402 -1.418 1.00 65.62 72 GLN A CA 1
ATOM 594 C C . GLN A 1 72 ? -29.657 2.585 -1.562 1.00 65.62 72 GLN A C 1
ATOM 596 O O . GLN A 1 72 ? -30.311 2.971 -0.604 1.00 65.62 72 GLN A O 1
ATOM 601 N N . GLY A 1 73 ? -29.729 3.180 -2.757 1.00 70.06 73 GLY A N 1
ATOM 602 C CA . GLY A 1 73 ? -30.703 4.231 -3.093 1.00 70.06 73 GLY A CA 1
ATOM 603 C C . GLY A 1 73 ? -30.107 5.606 -3.418 1.00 70.06 73 GLY A C 1
ATOM 604 O O . GLY A 1 73 ? -28.889 5.800 -3.408 1.00 70.06 73 GLY A O 1
ATOM 605 N N . ASP A 1 74 ? -30.988 6.565 -3.729 1.00 69.69 74 ASP A N 1
ATOM 606 C CA . ASP A 1 74 ? -30.650 7.930 -4.158 1.00 69.69 74 ASP A CA 1
ATOM 607 C C . ASP A 1 74 ? -30.208 8.788 -2.955 1.00 69.69 74 ASP A C 1
ATOM 609 O O . ASP A 1 74 ? -30.938 9.588 -2.373 1.00 69.69 74 ASP A O 1
ATOM 613 N N . HIS A 1 75 ? -28.987 8.541 -2.496 1.00 67.56 75 HIS A N 1
ATOM 614 C CA . HIS A 1 75 ? -28.445 9.059 -1.242 1.00 67.56 75 HIS A CA 1
ATOM 615 C C . HIS A 1 75 ? -27.531 10.272 -1.435 1.00 67.56 75 HIS A C 1
ATOM 617 O O . HIS A 1 75 ? -26.524 10.403 -0.744 1.00 67.56 75 HIS A O 1
ATOM 623 N N . LYS A 1 76 ? -27.892 11.191 -2.342 1.00 74.62 76 LYS A N 1
ATOM 624 C CA . LYS A 1 76 ? -27.068 12.370 -2.684 1.00 74.62 76 LYS A CA 1
ATOM 625 C C . LYS A 1 76 ? -26.652 13.222 -1.478 1.00 74.62 76 LYS A C 1
ATOM 627 O O . LYS A 1 76 ? -25.635 13.897 -1.548 1.00 74.62 76 LYS A O 1
ATOM 632 N N . LEU A 1 77 ? -27.425 13.178 -0.390 1.00 78.38 77 LEU A N 1
ATOM 633 C CA . LEU A 1 77 ? -27.198 13.966 0.827 1.00 78.38 77 LEU A CA 1
ATOM 634 C C . LEU A 1 77 ? -26.926 13.118 2.079 1.00 78.38 77 LEU A C 1
ATOM 636 O O . LEU A 1 77 ? -26.783 13.668 3.167 1.00 78.38 77 LEU A O 1
ATOM 640 N N . SER A 1 78 ? -26.891 11.785 1.971 1.00 80.06 78 SER A N 1
ATOM 641 C CA . SER A 1 78 ? -26.613 10.949 3.145 1.00 80.06 78 SER A CA 1
ATOM 642 C C . SER A 1 78 ? -25.109 10.792 3.369 1.00 80.06 78 SER A C 1
ATOM 644 O O . SER A 1 78 ? -24.360 10.695 2.396 1.00 80.06 78 SER A O 1
ATOM 646 N N . PRO A 1 79 ? -24.660 10.689 4.633 1.00 81.94 79 PRO A N 1
ATOM 647 C CA . PRO A 1 79 ? -23.270 10.394 4.937 1.00 81.94 79 PRO A CA 1
ATOM 648 C C . PRO A 1 79 ? -22.813 9.109 4.245 1.00 81.94 79 PRO A C 1
ATOM 650 O O . PRO A 1 79 ? -23.483 8.073 4.320 1.00 81.94 79 PRO A O 1
ATOM 653 N N . ILE A 1 80 ? -21.659 9.204 3.585 1.00 85.94 80 ILE A N 1
ATOM 654 C CA . ILE A 1 80 ? -21.016 8.093 2.872 1.00 85.94 80 ILE A CA 1
ATOM 655 C C . ILE A 1 80 ? -20.513 7.041 3.866 1.00 85.94 80 ILE A C 1
ATOM 657 O O . ILE A 1 80 ? -20.505 5.855 3.553 1.00 85.94 80 ILE A O 1
ATOM 661 N N . PHE A 1 81 ? -20.171 7.462 5.085 1.00 85.56 81 PHE A N 1
ATOM 662 C CA . PHE A 1 81 ? -19.638 6.594 6.125 1.00 85.56 81 PHE A CA 1
ATOM 663 C C . PHE A 1 81 ? -20.615 6.415 7.298 1.00 85.56 81 PHE A C 1
ATOM 665 O O . PHE A 1 81 ? -21.388 7.315 7.630 1.00 85.56 81 PHE A O 1
ATOM 672 N N . LYS A 1 82 ? -20.561 5.252 7.952 1.00 86.56 82 LYS A N 1
ATOM 673 C CA . LYS A 1 82 ? -21.239 4.932 9.215 1.00 86.56 82 LYS A CA 1
ATOM 674 C C . LYS A 1 82 ? -20.227 4.868 10.356 1.00 86.56 82 LYS A C 1
ATOM 676 O O . LYS A 1 82 ? -19.148 4.305 10.184 1.00 86.56 82 LYS A O 1
ATOM 681 N N . GLY A 1 83 ? -20.617 5.337 11.537 1.00 87.06 83 GLY A N 1
ATOM 682 C CA . GLY A 1 83 ? -19.850 5.152 12.770 1.00 87.06 83 GLY A CA 1
ATOM 683 C C . GLY A 1 83 ? -20.021 6.303 13.762 1.00 87.06 83 GLY A C 1
ATOM 684 O O . GLY A 1 83 ? -20.978 7.070 13.622 1.00 87.06 83 GLY A O 1
ATOM 685 N N . PRO A 1 84 ? -19.119 6.421 14.754 1.00 88.38 84 PRO A N 1
ATOM 686 C CA . PRO A 1 84 ? -17.867 5.667 14.899 1.00 88.38 84 PRO A CA 1
ATOM 687 C C . PRO A 1 84 ? -18.037 4.259 15.492 1.00 88.38 84 PRO A C 1
ATOM 689 O O . PRO A 1 84 ? -18.947 4.003 16.276 1.00 88.38 84 PRO A O 1
ATOM 692 N N . PHE A 1 85 ? -17.128 3.353 15.133 1.00 89.94 85 PHE A N 1
ATOM 693 C CA . PHE A 1 85 ? -17.028 1.995 15.676 1.00 89.94 85 PHE A CA 1
ATOM 694 C C . PHE A 1 85 ? -15.639 1.747 16.253 1.00 89.94 85 PHE A C 1
ATOM 696 O O . PHE A 1 85 ? -14.678 2.361 15.807 1.00 89.94 85 PHE A O 1
ATOM 703 N N . VAL A 1 86 ? -15.529 0.819 17.204 1.00 91.81 86 VAL A N 1
ATOM 704 C CA . VAL A 1 86 ? -14.244 0.410 17.787 1.00 91.81 86 VAL A CA 1
ATOM 705 C C . VAL A 1 86 ? -13.846 -0.958 17.248 1.00 91.81 86 VAL A C 1
ATOM 707 O O . VAL A 1 86 ? -14.650 -1.893 17.246 1.00 91.81 86 VAL A O 1
ATOM 710 N N . ILE A 1 87 ? -12.599 -1.098 16.811 1.00 88.81 87 ILE A N 1
ATOM 711 C CA . ILE A 1 87 ? -12.063 -2.381 16.356 1.00 88.81 87 ILE A CA 1
ATOM 712 C C . ILE A 1 87 ? -11.758 -3.258 17.566 1.00 88.81 87 ILE A C 1
ATOM 714 O O . ILE A 1 87 ? -10.914 -2.928 18.388 1.00 88.81 87 ILE A O 1
ATOM 718 N N . VAL A 1 88 ? -12.435 -4.400 17.684 1.00 87.62 88 VAL A N 1
ATOM 719 C CA . VAL A 1 88 ? -12.219 -5.340 18.802 1.00 87.62 88 VAL A CA 1
ATOM 720 C C . VAL A 1 88 ? -11.148 -6.377 18.460 1.00 87.62 88 VAL A C 1
ATOM 722 O O . VAL A 1 88 ? -10.336 -6.737 19.309 1.00 87.62 88 VAL A O 1
ATOM 725 N N . ARG A 1 89 ? -11.128 -6.866 17.215 1.00 87.44 89 ARG A N 1
ATOM 726 C CA . ARG A 1 89 ? -10.154 -7.854 16.726 1.00 87.44 89 ARG A CA 1
ATOM 727 C C . ARG A 1 89 ? -9.778 -7.543 15.272 1.00 87.44 89 ARG A C 1
ATOM 729 O O . ARG A 1 89 ? -10.615 -7.758 14.397 1.00 87.44 89 ARG A O 1
ATOM 736 N N . PRO A 1 90 ? -8.568 -7.028 14.996 1.00 81.69 90 PRO A N 1
ATOM 737 C CA . PRO A 1 90 ? -8.115 -6.814 13.625 1.00 81.69 90 PRO A CA 1
ATOM 738 C C . PRO A 1 90 ? -7.804 -8.157 12.944 1.00 81.69 90 PRO A C 1
ATOM 740 O O . PRO A 1 90 ? -7.195 -9.033 13.554 1.00 81.69 90 PRO A O 1
ATOM 743 N N . VAL A 1 91 ? -8.225 -8.322 11.685 1.00 79.19 91 VAL A N 1
ATOM 744 C CA . VAL A 1 91 ? -8.071 -9.576 10.905 1.00 79.19 91 VAL A CA 1
ATOM 745 C C . VAL A 1 91 ? -6.953 -9.474 9.847 1.00 79.19 91 VAL A C 1
ATOM 747 O O . VAL A 1 91 ? -6.695 -10.416 9.109 1.00 79.19 91 VAL A O 1
ATOM 750 N N . GLY A 1 92 ? -6.233 -8.351 9.792 1.00 69.19 92 GLY A N 1
ATOM 751 C CA . GLY A 1 92 ? -5.121 -8.133 8.864 1.00 69.19 92 GLY A CA 1
ATOM 752 C C . GLY A 1 92 ? -5.017 -6.677 8.416 1.00 69.19 92 GLY A C 1
ATOM 753 O O . GLY A 1 92 ? -5.797 -5.830 8.853 1.00 69.19 92 GLY A O 1
ATOM 754 N N . ALA A 1 93 ? -4.039 -6.388 7.555 1.00 65.81 93 ALA A N 1
ATOM 755 C CA . ALA A 1 93 ? -3.943 -5.094 6.884 1.00 65.81 93 ALA A CA 1
ATOM 756 C C . ALA A 1 93 ? -5.064 -4.962 5.843 1.00 65.81 93 ALA A C 1
ATOM 758 O O . ALA A 1 93 ? -5.353 -5.921 5.126 1.00 65.81 93 ALA A O 1
ATOM 759 N N . VAL A 1 94 ? -5.686 -3.786 5.765 1.00 61.59 94 VAL A N 1
ATOM 760 C CA . VAL A 1 94 ? -6.657 -3.472 4.710 1.00 61.59 94 VAL A CA 1
ATOM 761 C C . VAL A 1 94 ? -5.903 -2.777 3.574 1.00 61.59 94 VAL A C 1
ATOM 763 O O . VAL A 1 94 ? -5.116 -1.859 3.829 1.00 61.59 94 VAL A O 1
ATOM 766 N N . CYS A 1 95 ? -6.080 -3.293 2.356 1.00 54.84 95 CYS A N 1
ATOM 767 C CA . CYS A 1 95 ? -5.404 -2.856 1.132 1.00 54.84 95 CYS A CA 1
ATOM 768 C C . CYS A 1 95 ? -6.103 -1.669 0.474 1.00 54.84 95 CYS A C 1
ATOM 770 O O . CYS A 1 95 ? -7.355 -1.678 0.454 1.00 54.84 95 CYS A O 1
#

Secondary structure (DSSP, 8-state):
------------------S-HHHHHHHHHHHHHHHHHHHHHHHHHHHHHHHHH---EE--TT-EEEEEPP--S--TTS-SEEEEEE-SS--SEE-

Organism: Trichonephila clavata (NCBI:txid2740835)

Foldseek 3Di:
DDDDPPPDPPPPPPPPPPPPPVVVVVVVVVVVVVVVVVVVVVVVVVVVVVVVPPPFDQDDFQDFDWAADPPDDDPPPPDRTDDGDGHHDGPGTDD

Radius of gyration: 31.59 Å; chains: 1; bounding box: 65×24×86 Å